Protein AF-A0A9E3MP76-F1 (afdb_monomer)

Foldseek 3Di:
DDDPDDDDPVCCCVVPNPVVLVVDPVSVVVVVVCVVVVPPPDPPDDDDDDD

Sequence (51 aa):
MKRTFQPSRLVRKRRHGFRLRMSTKNGQKVLARRRAKGRRRRAKGRKRLSA

Mean predicted aligned error: 9.74 Å

Secondary structure (DSSP, 8-state):
---S----HHHHHHHHSHHHHHHSHHHHHHHHHHHHTT---------PPP-

Radius of gyration: 16.42 Å; Cα contacts (8 Å, |Δi|>4): 15; chains: 1; bounding box: 52×36×25 Å

Structure (mmCIF, N/CA/C/O backbone):
data_AF-A0A9E3MP76-F1
#
_entry.id   AF-A0A9E3MP76-F1
#
loop_
_atom_site.group_PDB
_atom_site.id
_atom_site.type_symbol
_atom_s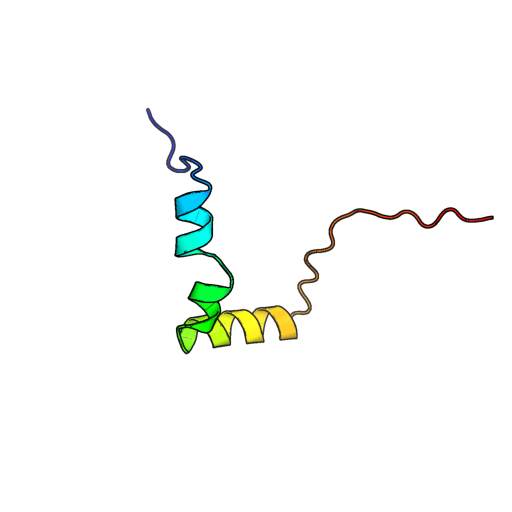ite.label_atom_id
_atom_site.label_alt_id
_atom_site.label_comp_id
_atom_site.label_asym_id
_atom_site.label_entity_id
_atom_site.label_seq_id
_atom_site.pdbx_PDB_ins_code
_atom_site.Cartn_x
_atom_site.Cartn_y
_atom_site.Cartn_z
_atom_site.occupancy
_atom_site.B_iso_or_equiv
_atom_site.auth_seq_id
_atom_site.auth_comp_id
_atom_site.auth_asym_id
_atom_site.auth_atom_id
_atom_site.pdbx_PDB_model_num
ATOM 1 N N . MET A 1 1 ? -14.909 26.425 3.809 1.00 88.12 1 MET A N 1
ATOM 2 C CA . MET A 1 1 ? -15.138 24.972 3.588 1.00 88.12 1 MET A CA 1
ATOM 3 C C . MET A 1 1 ? -13.854 24.183 3.836 1.00 88.12 1 MET A C 1
ATOM 5 O O . MET A 1 1 ? -12.791 24.614 3.396 1.00 88.12 1 MET A O 1
ATOM 9 N N . LYS A 1 2 ? -13.925 23.047 4.544 1.00 87.06 2 LYS A N 1
ATOM 10 C CA . LYS A 1 2 ? -12.752 22.219 4.888 1.00 87.06 2 LYS A CA 1
ATOM 11 C C . LYS A 1 2 ? -12.314 21.360 3.690 1.00 87.06 2 LYS A C 1
ATOM 13 O O . LYS A 1 2 ? -13.152 20.824 2.975 1.00 87.06 2 LYS A O 1
ATOM 18 N N . ARG A 1 3 ? -11.001 21.233 3.457 1.00 92.50 3 ARG A N 1
ATOM 19 C CA . ARG A 1 3 ? -10.431 20.436 2.348 1.00 92.50 3 ARG A CA 1
ATOM 20 C C . ARG A 1 3 ? -10.415 18.938 2.679 1.00 92.50 3 ARG A C 1
ATOM 22 O O . ARG A 1 3 ? -10.316 18.565 3.845 1.00 92.50 3 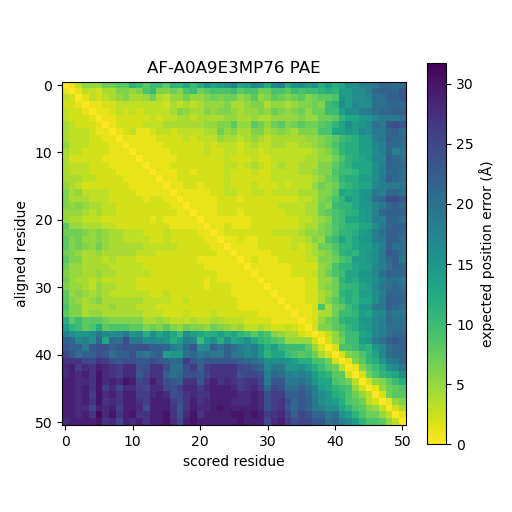ARG A O 1
ATOM 29 N N . THR A 1 4 ? -10.444 18.087 1.653 1.00 93.75 4 THR A N 1
ATOM 30 C CA . THR A 1 4 ? -10.509 16.614 1.783 1.00 93.75 4 THR A CA 1
ATOM 31 C C . THR A 1 4 ? -9.237 15.992 2.353 1.00 93.75 4 THR A C 1
ATOM 33 O O . THR A 1 4 ? -9.290 14.988 3.063 1.00 93.75 4 THR A O 1
ATOM 36 N N . PHE A 1 5 ? -8.078 16.589 2.078 1.00 93.12 5 PHE A N 1
ATOM 37 C CA . PHE A 1 5 ? -6.819 16.124 2.635 1.00 93.12 5 PHE A CA 1
ATOM 38 C C . PHE A 1 5 ? -6.545 16.795 3.980 1.00 93.12 5 PHE A C 1
ATOM 40 O O . PHE A 1 5 ? -6.128 17.947 4.045 1.00 93.12 5 PHE A O 1
ATOM 47 N N . GLN A 1 6 ? -6.769 16.037 5.053 1.00 94.25 6 GLN A N 1
ATOM 48 C CA . GLN A 1 6 ? -6.361 16.387 6.411 1.00 94.25 6 GLN A CA 1
ATOM 49 C C . GLN A 1 6 ? -5.220 15.441 6.823 1.00 94.25 6 GLN A C 1
ATOM 51 O O . GLN A 1 6 ? -5.471 14.271 7.139 1.00 94.25 6 GLN A O 1
ATOM 56 N N . PRO A 1 7 ? -3.947 15.868 6.722 1.00 93.88 7 PRO A N 1
ATOM 57 C CA . PRO A 1 7 ? -2.812 14.967 6.873 1.00 93.88 7 PRO A CA 1
ATOM 58 C C . PRO A 1 7 ? -2.679 14.451 8.307 1.00 93.88 7 PRO A C 1
ATOM 60 O O . PRO A 1 7 ? -2.433 15.206 9.239 1.00 93.88 7 PRO A O 1
ATOM 63 N N . SER A 1 8 ? -2.719 13.128 8.469 1.00 96.69 8 SER A N 1
ATOM 64 C CA . SER A 1 8 ? -2.331 12.454 9.711 1.00 96.69 8 SER A CA 1
ATOM 65 C C . SER A 1 8 ? -1.250 11.412 9.440 1.00 96.69 8 SER A C 1
ATOM 67 O O . SER A 1 8 ? -1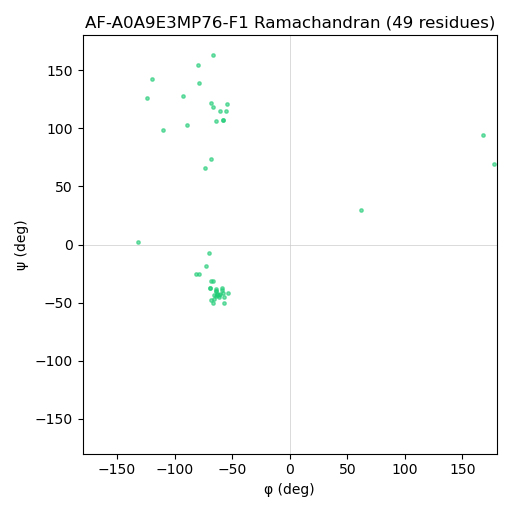.397 10.520 8.595 1.00 96.69 8 SER A O 1
ATOM 69 N N . ARG A 1 9 ? -0.137 11.509 10.180 1.00 94.38 9 ARG A N 1
ATOM 70 C CA . ARG A 1 9 ? 1.002 10.583 10.057 1.00 94.38 9 ARG A CA 1
ATOM 71 C C . ARG A 1 9 ? 0.603 9.158 10.445 1.00 94.38 9 ARG A C 1
ATOM 73 O O . ARG A 1 9 ? 1.006 8.212 9.767 1.00 94.38 9 ARG A O 1
ATOM 80 N N . LEU A 1 10 ? -0.209 9.017 11.492 1.00 95.44 10 LEU A N 1
ATOM 81 C CA . LEU A 1 10 ? -0.703 7.735 11.993 1.00 95.44 10 LEU A CA 1
ATOM 82 C C . LEU A 1 10 ? -1.644 7.078 10.979 1.00 95.44 10 LEU A C 1
ATOM 84 O O . LEU A 1 10 ? -1.415 5.932 10.585 1.00 95.44 10 LEU A O 1
ATOM 88 N N . VAL A 1 11 ? -2.638 7.822 10.481 1.00 95.56 11 VAL A N 1
ATOM 89 C CA . VAL A 1 11 ? -3.614 7.306 9.506 1.00 95.56 11 VAL A CA 1
ATOM 90 C C . VAL A 1 11 ? -2.916 6.877 8.218 1.00 95.56 11 VAL A C 1
ATOM 92 O O . VAL A 1 11 ? -3.159 5.781 7.713 1.00 95.56 11 VAL A O 1
ATOM 95 N N . ARG A 1 12 ? -1.972 7.686 7.719 1.00 95.19 12 ARG A N 1
ATOM 96 C CA . ARG A 1 12 ? -1.209 7.367 6.505 1.00 95.19 12 ARG A CA 1
ATOM 97 C C . ARG A 1 12 ? -0.385 6.088 6.657 1.00 95.19 12 ARG A C 1
ATOM 99 O O . ARG A 1 12 ? -0.380 5.258 5.749 1.00 95.19 12 ARG A O 1
ATOM 106 N N . LYS A 1 13 ? 0.313 5.918 7.788 1.00 93.19 13 LYS A N 1
ATOM 107 C CA . LYS A 1 13 ? 1.117 4.715 8.061 1.00 93.19 13 LYS A CA 1
ATOM 108 C C . LYS A 1 13 ? 0.238 3.468 8.165 1.00 93.19 13 LYS A C 1
ATOM 110 O O . LYS A 1 13 ? 0.575 2.460 7.552 1.00 93.19 13 LYS A O 1
ATOM 115 N N . ARG A 1 14 ? -0.896 3.547 8.869 1.00 94.44 14 ARG A N 1
ATOM 116 C CA . ARG A 1 14 ? -1.825 2.416 9.024 1.00 94.44 14 ARG A CA 1
ATOM 117 C C . ARG A 1 14 ? -2.478 2.017 7.699 1.00 94.44 14 ARG A C 1
ATOM 119 O O . ARG A 1 14 ? -2.448 0.845 7.361 1.00 94.44 14 ARG A O 1
ATOM 126 N N . ARG A 1 15 ? -2.996 2.978 6.919 1.00 94.00 15 ARG A N 1
ATOM 127 C CA . ARG A 1 15 ? -3.756 2.714 5.676 1.00 94.00 15 ARG A CA 1
ATOM 128 C C . ARG A 1 15 ? -2.899 2.445 4.438 1.00 94.00 15 ARG A C 1
ATOM 130 O O . ARG A 1 15 ? -3.366 1.834 3.479 1.00 94.00 15 ARG A O 1
ATOM 137 N N . HIS A 1 16 ? -1.666 2.945 4.393 1.00 93.56 16 HIS A N 1
ATOM 138 C CA . HIS A 1 16 ? -0.838 2.883 3.179 1.00 93.56 16 HIS A CA 1
ATOM 139 C C . HIS A 1 16 ? 0.583 2.372 3.419 1.00 93.56 16 HIS A C 1
ATOM 141 O O . HIS A 1 16 ? 1.381 2.330 2.481 1.00 93.56 16 HIS A O 1
ATOM 147 N N . GLY A 1 17 ? 0.913 1.997 4.655 1.00 93.75 17 GLY A N 1
ATOM 148 C CA . GLY A 1 17 ? 2.220 1.464 5.010 1.00 93.75 17 GLY A CA 1
ATOM 149 C C . GLY A 1 17 ? 2.506 0.103 4.381 1.00 93.75 17 G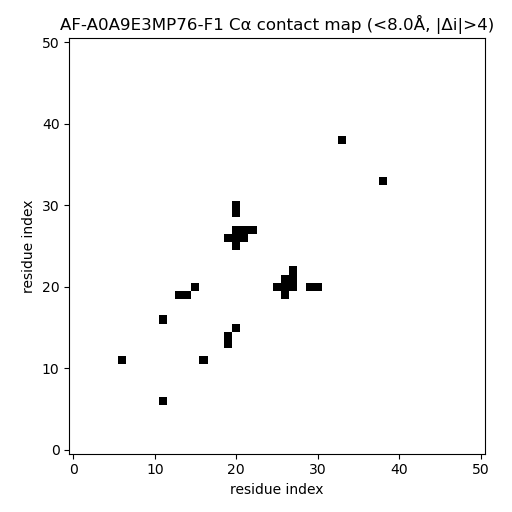LY A C 1
ATOM 150 O O . GLY A 1 17 ? 1.613 -0.614 3.931 1.00 93.75 17 GLY A O 1
ATOM 151 N N . PHE A 1 18 ? 3.785 -0.263 4.386 1.00 92.56 18 PHE A N 1
ATOM 152 C CA . PHE A 1 18 ? 4.268 -1.519 3.816 1.00 92.56 18 PHE A CA 1
ATOM 153 C C . PHE A 1 18 ? 3.650 -2.749 4.493 1.00 92.56 18 PHE A C 1
ATOM 155 O O . PHE A 1 18 ? 3.196 -3.653 3.801 1.00 92.56 18 PHE A O 1
ATOM 162 N N . ARG A 1 19 ? 3.548 -2.741 5.831 1.00 93.75 19 ARG A N 1
ATOM 163 C CA . ARG A 1 19 ? 2.972 -3.853 6.608 1.00 93.75 19 ARG A CA 1
ATOM 164 C C . ARG A 1 19 ? 1.539 -4.187 6.177 1.00 93.75 19 ARG A C 1
ATOM 166 O O . ARG A 1 19 ? 1.256 -5.347 5.915 1.00 93.75 19 ARG A O 1
ATOM 173 N N . LEU A 1 20 ? 0.676 -3.181 5.993 1.00 93.88 20 LEU A N 1
ATOM 174 C CA . LEU A 1 20 ? -0.693 -3.392 5.493 1.00 93.88 20 LEU A CA 1
ATOM 175 C C . LEU A 1 20 ? -0.704 -3.939 4.058 1.00 93.88 20 LEU A C 1
ATOM 177 O O . LEU A 1 20 ? -1.530 -4.769 3.691 1.00 93.88 20 LEU A O 1
ATOM 181 N N . ARG A 1 21 ? 0.214 -3.467 3.209 1.00 94.00 21 ARG A N 1
ATOM 182 C CA . ARG A 1 21 ? 0.323 -3.998 1.846 1.00 94.00 21 ARG A CA 1
ATOM 183 C C . ARG A 1 21 ? 0.782 -5.456 1.850 1.00 94.00 21 ARG A C 1
ATOM 185 O O . ARG A 1 21 ? 0.346 -6.200 0.990 1.00 94.00 21 ARG A O 1
ATOM 192 N N . MET A 1 22 ? 1.595 -5.878 2.810 1.00 93.88 22 MET A N 1
ATOM 193 C CA . MET A 1 22 ? 2.023 -7.272 2.922 1.00 93.88 22 MET A CA 1
ATOM 194 C C . MET A 1 22 ? 0.971 -8.189 3.557 1.00 93.88 22 MET A C 1
ATOM 196 O O . MET A 1 22 ? 0.981 -9.375 3.253 1.00 93.88 22 MET A O 1
ATOM 200 N N . SER A 1 23 ? 0.055 -7.678 4.385 1.00 95.06 23 SER A N 1
ATOM 201 C CA . SER A 1 23 ? -0.928 -8.517 5.092 1.00 95.06 23 SER A CA 1
ATOM 202 C C . SER A 1 23 ? -2.044 -9.076 4.204 1.00 95.06 23 SER A C 1
ATOM 204 O O . SER A 1 23 ? -2.707 -10.030 4.588 1.00 95.06 23 SER A O 1
ATOM 206 N N . THR A 1 24 ? -2.275 -8.501 3.020 1.00 95.94 24 THR A N 1
ATOM 207 C CA . THR A 1 24 ? -3.357 -8.917 2.113 1.00 95.94 24 THR A CA 1
ATOM 208 C C . THR A 1 24 ? -2.805 -9.381 0.770 1.00 95.94 24 THR A C 1
ATOM 210 O O . THR A 1 24 ? -1.894 -8.759 0.219 1.00 95.94 24 THR A O 1
ATOM 213 N N . LYS A 1 25 ? -3.414 -10.417 0.174 1.00 95.44 25 LYS A N 1
ATOM 214 C CA . LYS A 1 25 ? -3.045 -10.920 -1.166 1.00 95.44 25 LYS A CA 1
ATOM 215 C C . LYS A 1 25 ? -3.069 -9.799 -2.220 1.00 95.44 25 LYS A C 1
ATOM 217 O O . LYS A 1 25 ? -2.150 -9.654 -3.024 1.00 95.44 25 LYS A O 1
ATOM 222 N N . ASN A 1 26 ? -4.082 -8.933 -2.169 1.00 94.81 26 ASN A N 1
ATOM 223 C CA . ASN A 1 26 ? -4.213 -7.796 -3.088 1.00 94.81 26 ASN A CA 1
ATOM 224 C C . ASN A 1 26 ? -3.150 -6.713 -2.848 1.00 94.81 26 ASN A C 1
ATOM 226 O O . ASN A 1 26 ? -2.625 -6.131 -3.801 1.00 94.81 26 ASN A O 1
ATOM 230 N N . GLY A 1 27 ? -2.784 -6.452 -1.590 1.00 93.75 27 GLY A N 1
ATOM 231 C CA . GLY A 1 27 ? -1.700 -5.534 -1.256 1.00 93.75 27 GLY A CA 1
ATOM 232 C C . GLY A 1 27 ? -0.339 -6.024 -1.763 1.00 93.75 27 GLY A C 1
ATOM 233 O O . GLY A 1 27 ? 0.425 -5.230 -2.319 1.00 93.75 27 GLY A O 1
ATOM 234 N N . GLN A 1 28 ? -0.072 -7.329 -1.663 1.00 95.06 28 GLN A N 1
ATOM 235 C CA . GLN A 1 28 ? 1.151 -7.945 -2.177 1.00 95.06 28 GLN A CA 1
ATOM 236 C C . GLN A 1 28 ? 1.227 -7.808 -3.703 1.00 95.06 28 GLN A C 1
ATOM 238 O O . GLN A 1 28 ? 2.252 -7.369 -4.227 1.00 95.06 28 GLN A O 1
ATOM 243 N N . LYS A 1 29 ? 0.114 -8.038 -4.420 1.00 94.75 29 LYS A N 1
ATOM 244 C CA . LYS A 1 29 ? 0.010 -7.795 -5.874 1.00 94.75 29 LYS A CA 1
ATOM 245 C C . LYS A 1 29 ? 0.296 -6.335 -6.249 1.00 94.75 29 LYS A C 1
ATOM 247 O O . LYS A 1 29 ? 0.925 -6.063 -7.271 1.00 94.75 29 LYS A O 1
ATOM 252 N N . VAL A 1 30 ? -0.126 -5.363 -5.434 1.00 91.62 30 VAL A N 1
ATOM 253 C CA . VAL A 1 30 ? 0.224 -3.944 -5.646 1.00 91.62 30 VAL A CA 1
ATOM 254 C C . VAL A 1 30 ? 1.733 -3.727 -5.522 1.00 91.62 30 VAL A C 1
ATOM 256 O O . VAL A 1 30 ? 2.309 -3.015 -6.344 1.00 91.62 30 VAL A O 1
ATOM 259 N N . LEU A 1 31 ? 2.391 -4.333 -4.533 1.00 90.38 31 LEU A N 1
ATOM 260 C CA . LEU A 1 31 ? 3.844 -4.234 -4.381 1.00 90.38 31 LEU A CA 1
ATOM 261 C C . LEU A 1 31 ? 4.584 -4.910 -5.539 1.00 90.38 31 LEU A C 1
ATOM 263 O O . LEU A 1 31 ? 5.506 -4.304 -6.081 1.00 90.38 31 LEU A O 1
ATOM 267 N N . ALA A 1 32 ? 4.145 -6.098 -5.963 1.00 90.75 32 ALA A N 1
ATOM 268 C CA 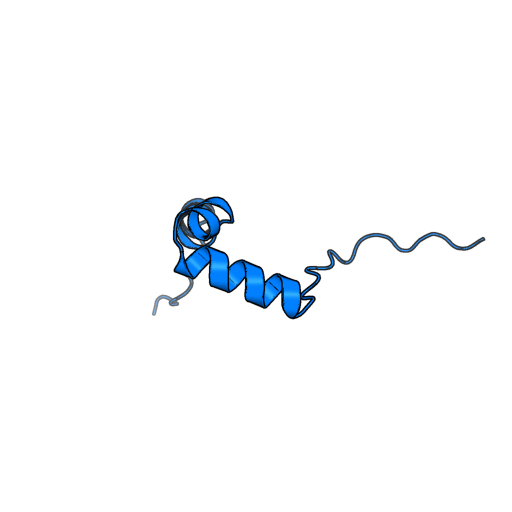. ALA A 1 32 ? 4.702 -6.812 -7.110 1.00 90.75 32 ALA A CA 1
ATOM 269 C C . ALA A 1 32 ? 4.640 -5.959 -8.386 1.00 90.75 32 ALA A C 1
ATOM 271 O O . ALA A 1 32 ? 5.673 -5.693 -8.995 1.00 90.75 32 ALA A O 1
ATOM 272 N N . ARG A 1 33 ? 3.469 -5.388 -8.711 1.00 91.31 33 ARG A N 1
ATOM 273 C CA . ARG A 1 33 ? 3.313 -4.461 -9.849 1.00 91.31 33 ARG A CA 1
ATOM 274 C C . ARG A 1 33 ? 4.215 -3.230 -9.742 1.00 91.31 33 ARG A C 1
ATOM 27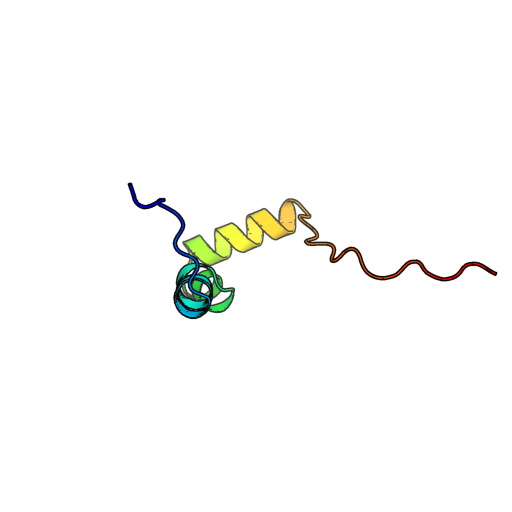6 O O . ARG A 1 33 ? 4.760 -2.766 -10.739 1.00 91.31 33 ARG A O 1
ATOM 283 N N . ARG A 1 34 ? 4.391 -2.675 -8.537 1.00 89.06 34 ARG A N 1
ATOM 284 C CA . ARG A 1 34 ? 5.266 -1.509 -8.318 1.00 89.06 34 ARG A CA 1
ATOM 285 C C . ARG A 1 34 ? 6.750 -1.836 -8.494 1.00 89.06 34 ARG A C 1
ATOM 287 O O . ARG A 1 34 ? 7.470 -0.975 -8.997 1.00 89.06 34 ARG A O 1
ATOM 294 N N . ARG A 1 35 ? 7.183 -3.030 -8.068 1.00 87.81 35 ARG A N 1
ATOM 295 C CA . ARG A 1 35 ? 8.549 -3.540 -8.264 1.00 87.81 35 ARG A CA 1
ATOM 296 C C . ARG A 1 35 ? 8.815 -3.824 -9.739 1.00 87.81 35 ARG A C 1
ATOM 298 O O . ARG A 1 35 ? 9.792 -3.302 -10.256 1.00 87.81 35 ARG A O 1
ATOM 305 N N . ALA A 1 36 ? 7.902 -4.526 -10.413 1.00 87.38 36 ALA A N 1
ATOM 306 C CA . ALA A 1 36 ? 7.985 -4.822 -11.844 1.00 87.38 36 ALA A CA 1
ATOM 307 C C . ALA A 1 36 ? 8.062 -3.546 -12.696 1.00 87.38 36 ALA A C 1
ATOM 309 O O . ALA A 1 36 ? 8.890 -3.440 -13.589 1.00 87.38 36 ALA A O 1
ATOM 310 N N . LYS A 1 37 ? 7.275 -2.515 -12.354 1.00 85.75 37 LYS A N 1
ATOM 311 C CA . LYS A 1 37 ? 7.339 -1.207 -13.028 1.00 85.75 37 LYS A CA 1
ATOM 312 C C . LYS A 1 37 ? 8.625 -0.415 -12.727 1.00 85.75 37 LYS A C 1
ATOM 314 O O . LYS A 1 37 ? 8.800 0.674 -13.261 1.00 85.75 37 LYS A O 1
ATOM 319 N N . GLY A 1 38 ? 9.485 -0.871 -11.814 1.00 77.00 38 GLY A N 1
ATOM 320 C CA . GLY A 1 38 ? 10.731 -0.178 -11.488 1.00 77.00 38 GLY A CA 1
ATOM 321 C C . GLY A 1 38 ? 10.525 1.225 -10.911 1.00 77.00 38 GLY A C 1
ATOM 322 O O . GLY A 1 38 ? 11.377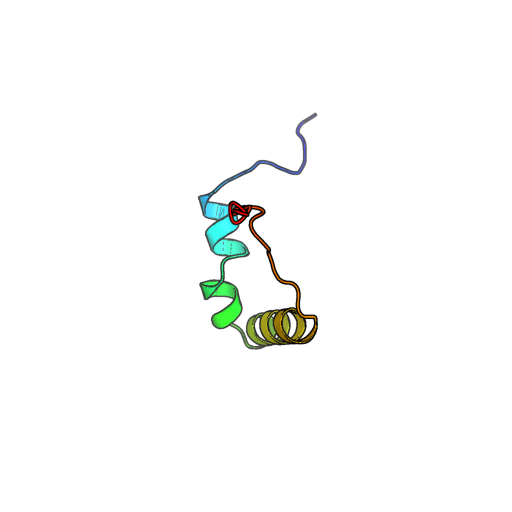 2.090 -11.102 1.00 77.00 38 GLY A O 1
ATOM 323 N N . ARG A 1 39 ? 9.412 1.489 -10.196 1.00 67.75 39 ARG A N 1
ATOM 324 C CA . ARG A 1 39 ? 9.173 2.788 -9.533 1.00 67.75 39 ARG A CA 1
ATOM 325 C C . ARG A 1 39 ? 10.149 2.971 -8.368 1.00 67.75 39 ARG A C 1
ATOM 327 O O . ARG A 1 39 ? 9.767 2.882 -7.198 1.00 67.75 39 ARG A O 1
ATOM 334 N N . ARG A 1 40 ? 11.417 3.241 -8.689 1.00 59.47 40 ARG A N 1
ATOM 335 C CA . ARG A 1 40 ? 12.435 3.718 -7.762 1.00 59.47 40 ARG A CA 1
ATOM 336 C C . ARG A 1 40 ? 11.897 5.010 -7.175 1.00 59.47 40 ARG A C 1
ATOM 338 O O . ARG A 1 40 ? 11.853 6.046 -7.831 1.00 59.47 40 ARG A O 1
ATOM 345 N N . ARG A 1 41 ? 11.487 4.954 -5.911 1.00 62.03 41 ARG A N 1
ATOM 346 C CA . ARG A 1 41 ? 11.237 6.147 -5.110 1.00 62.03 41 ARG A CA 1
ATOM 347 C C . ARG A 1 41 ? 12.609 6.732 -4.763 1.00 62.03 41 ARG A C 1
ATOM 349 O O . ARG A 1 41 ? 13.045 6.634 -3.626 1.00 62.03 41 ARG A O 1
ATOM 356 N N . ARG A 1 42 ? 13.346 7.208 -5.777 1.00 49.41 42 ARG A N 1
ATOM 357 C CA . ARG A 1 42 ? 14.640 7.868 -5.601 1.00 49.41 42 ARG A CA 1
ATOM 358 C C . ARG A 1 42 ? 14.388 9.057 -4.681 1.00 49.41 42 ARG A C 1
ATOM 360 O O . ARG A 1 42 ? 13.765 10.035 -5.083 1.00 49.41 42 ARG A O 1
ATOM 367 N N . ALA A 1 43 ? 14.845 8.944 -3.439 1.00 46.41 43 ALA A N 1
ATOM 368 C CA . ALA A 1 43 ? 15.271 10.109 -2.692 1.00 46.41 43 ALA A CA 1
ATOM 369 C C . ALA A 1 43 ? 16.331 10.794 -3.566 1.00 46.41 43 ALA A C 1
ATOM 371 O O . ALA A 1 43 ? 17.352 10.187 -3.891 1.00 46.41 43 ALA A O 1
ATOM 372 N N . LYS A 1 44 ? 16.054 12.008 -4.046 1.00 49.28 44 LYS A N 1
ATOM 373 C CA . LYS A 1 44 ? 17.107 12.865 -4.592 1.00 49.28 44 LYS A CA 1
ATOM 374 C C . LYS A 1 44 ? 18.037 13.165 -3.415 1.00 49.28 44 LYS A C 1
ATOM 376 O O . LYS A 1 44 ? 17.631 13.860 -2.495 1.00 49.28 44 LYS A O 1
ATOM 381 N N . GLY A 1 45 ? 19.215 12.553 -3.390 1.00 52.53 45 GLY A N 1
ATOM 382 C CA . GLY A 1 45 ? 20.109 12.645 -2.23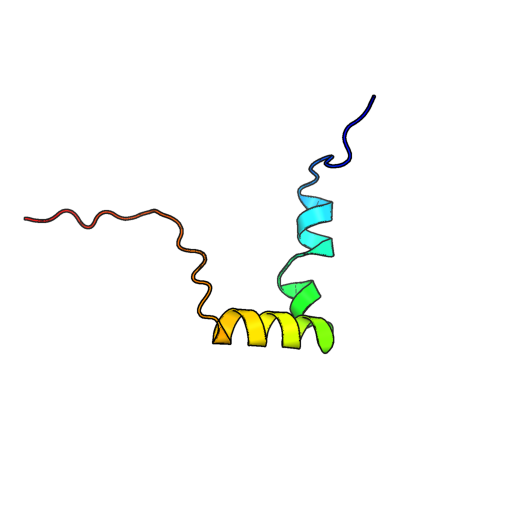8 1.00 52.53 45 GLY A CA 1
ATOM 383 C C . GLY A 1 45 ? 21.373 11.820 -2.412 1.00 52.53 45 GLY A C 1
ATOM 384 O O . GLY A 1 45 ? 21.518 10.784 -1.776 1.00 52.53 45 GLY A O 1
ATOM 385 N N . ARG A 1 46 ? 22.232 12.263 -3.334 1.00 51.53 46 ARG A N 1
ATOM 386 C CA . ARG A 1 46 ? 23.705 12.213 -3.289 1.00 51.53 46 ARG A CA 1
ATOM 387 C C . ARG A 1 46 ? 24.207 12.561 -4.688 1.00 51.53 46 ARG A C 1
ATOM 389 O O . ARG A 1 46 ? 24.287 11.692 -5.554 1.00 51.53 46 ARG A O 1
ATOM 396 N N . LYS A 1 47 ? 24.523 13.842 -4.914 1.00 53.53 47 LYS A N 1
ATOM 397 C CA . LYS A 1 47 ? 25.559 14.166 -5.896 1.00 53.53 47 LYS A CA 1
ATOM 398 C C . LYS A 1 47 ? 26.821 13.491 -5.359 1.00 53.53 47 LYS A C 1
ATOM 400 O O . LYS A 1 47 ? 27.232 13.784 -4.241 1.00 53.53 47 LYS A O 1
ATOM 405 N N . ARG A 1 48 ? 27.342 12.500 -6.080 1.00 54.06 48 ARG A N 1
ATOM 406 C CA . ARG A 1 48 ? 28.719 12.064 -5.860 1.00 54.06 48 ARG A CA 1
ATOM 407 C C . ARG A 1 48 ? 29.573 13.252 -6.295 1.00 54.06 48 ARG A C 1
ATOM 409 O O . ARG A 1 48 ? 29.412 13.702 -7.425 1.00 54.06 48 ARG A O 1
ATOM 416 N N . LEU A 1 49 ? 30.340 13.811 -5.364 1.00 54.09 49 LEU A N 1
ATOM 417 C CA . LEU A 1 49 ? 31.392 14.775 -5.666 1.00 54.09 49 LEU A CA 1
ATOM 418 C C . LEU A 1 49 ? 32.308 14.116 -6.704 1.00 54.09 49 LEU A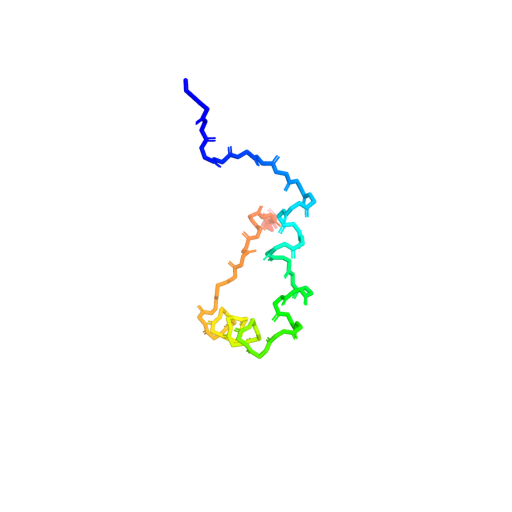 C 1
ATOM 420 O O . LEU A 1 49 ? 32.763 12.991 -6.496 1.00 54.09 49 LEU A O 1
ATOM 424 N N . SER A 1 50 ? 32.439 14.753 -7.859 1.00 53.19 50 SER A N 1
ATOM 425 C CA . SER A 1 50 ? 33.394 14.396 -8.900 1.00 53.19 50 SER A CA 1
ATOM 426 C C . SER A 1 50 ? 34.655 15.213 -8.667 1.00 53.19 50 SER A C 1
ATOM 428 O O . SER A 1 50 ? 34.503 16.427 -8.569 1.00 53.19 50 SER A O 1
ATOM 430 N N . ALA A 1 51 ? 35.793 14.512 -8.616 1.00 44.62 51 ALA A N 1
ATOM 431 C CA . ALA A 1 51 ? 37.179 14.984 -8.729 1.00 44.62 51 ALA A CA 1
ATOM 432 C C . ALA A 1 51 ? 37.530 16.279 -7.981 1.00 44.62 51 ALA A C 1
ATOM 434 O O . ALA A 1 51 ? 37.148 17.372 -8.448 1.00 44.62 51 ALA A O 1
#

Nearest PDB structures (foldseek):
  8uu6-assembly1_6  TM=9.933E-01  e=2.579E-03  Listeria innocua
  6by1-assembly2_D3  TM=8.579E-01  e=1.099E-03  Escherichia coli K-12
  6gc7-assembly1_2  TM=8.058E-01  e=1.460E-03  Escherichia coli K-12
  4v9l-assembly1_B7  TM=7.583E-01  e=5.641E-03  Thermus thermophilus HB27
  4v9k-assembly1_B7  TM=7.462E-01  e=9.281E-03  Thermus thermophilus HB27

pLDDT: mean 82.56, std 17.46, range [44.62, 96.69]

Solvent-accessible surface area (backbone atoms only — not comparable to full-atom values): 3440 Å² total; per-residue (Å²): 136,86,72,92,82,74,92,46,76,66,58,48,47,63,79,69,24,70,68,54,27,63,75,33,77,68,34,40,51,52,51,50,52,42,56,75,68,59,71,71,81,70,72,91,82,75,84,75,85,74,133